Protein AF-A0A4W3H2I2-F1 (afdb_monomer_lite)

Organism: Callorhinchus milii (NCBI:txid7868)

Sequence (68 aa):
MNGLSTRNNVKIWFNNKGWHSMVSFVNVMNNAVLRANLPPGQDPEMFGITAFNHPLNLTKEQLSEVAL

Foldseek 3Di:
DPPPDDPDDDDDDWDVVDVCTVVVRVQVVVLVVVLVPDDPPDDSVVDGDDDDDDDDDDDPVRVVVVVD

Structure (mmCIF, N/CA/C/O backbone):
data_AF-A0A4W3H2I2-F1
#
_entry.id   AF-A0A4W3H2I2-F1
#
loop_
_atom_site.group_PDB
_atom_site.id
_atom_site.type_symbol
_atom_site.label_atom_id
_atom_site.label_alt_id
_atom_site.label_comp_id
_atom_site.label_asym_id
_atom_site.label_entity_id
_atom_site.label_seq_id
_atom_site.pdbx_PDB_ins_code
_atom_site.Cartn_x
_atom_site.Cartn_y
_atom_site.Cartn_z
_atom_site.occupancy
_atom_site.B_iso_or_equiv
_atom_site.auth_seq_id
_atom_site.auth_comp_id
_atom_site.auth_asym_id
_atom_site.auth_atom_id
_atom_site.pdbx_PDB_model_num
ATOM 1 N N . MET A 1 1 ? 11.160 20.504 25.882 1.00 45.69 1 MET A N 1
ATOM 2 C CA . MET A 1 1 ? 11.630 20.025 24.565 1.00 45.69 1 MET A CA 1
ATOM 3 C C . MET A 1 1 ? 11.354 18.536 24.495 1.00 45.69 1 MET A C 1
ATOM 5 O O . MET A 1 1 ? 12.037 17.773 25.163 1.00 45.69 1 MET A O 1
ATOM 9 N N . ASN A 1 2 ? 10.304 18.134 23.780 1.00 58.12 2 ASN A N 1
ATOM 10 C CA . ASN A 1 2 ? 10.037 16.719 23.529 1.00 58.12 2 ASN A CA 1
ATOM 11 C C . ASN A 1 2 ? 11.131 16.223 22.578 1.00 58.12 2 ASN A C 1
ATOM 13 O O . ASN A 1 2 ? 11.251 16.743 21.471 1.00 58.12 2 ASN A O 1
ATOM 17 N N . GLY A 1 3 ? 11.984 15.307 23.038 1.00 64.81 3 GLY A N 1
ATOM 18 C CA . GLY A 1 3 ? 13.030 14.716 22.207 1.00 64.81 3 GLY A CA 1
ATOM 19 C C . GLY A 1 3 ? 12.444 14.003 20.984 1.00 64.81 3 GLY A C 1
ATOM 20 O O . GLY A 1 3 ? 11.253 13.704 20.942 1.00 64.81 3 GLY A O 1
ATOM 21 N N . LEU A 1 4 ? 13.292 13.674 20.007 1.00 76.81 4 LEU A N 1
ATOM 22 C CA . LEU A 1 4 ? 12.938 12.940 18.778 1.00 76.81 4 LEU A CA 1
ATOM 23 C C . LEU A 1 4 ? 12.422 11.499 19.028 1.00 76.81 4 LEU A C 1
ATOM 25 O O . LEU A 1 4 ? 12.342 10.699 18.099 1.00 76.81 4 LEU A O 1
ATOM 29 N N . SER A 1 5 ? 12.092 11.131 20.270 1.00 74.56 5 SER A N 1
ATOM 30 C CA . SER A 1 5 ? 11.580 9.806 20.610 1.00 74.56 5 SER A CA 1
ATOM 31 C C . SER A 1 5 ? 10.102 9.688 20.246 1.00 74.56 5 SER A C 1
ATOM 33 O O . SER A 1 5 ? 9.258 10.422 20.766 1.00 74.56 5 SER A O 1
ATOM 35 N N . THR A 1 6 ? 9.770 8.716 19.406 1.00 76.38 6 THR A N 1
ATOM 36 C CA . THR A 1 6 ? 8.385 8.355 19.093 1.00 76.38 6 THR A CA 1
ATOM 37 C C . THR A 1 6 ? 7.876 7.345 20.122 1.00 76.38 6 THR A C 1
ATOM 39 O O . THR A 1 6 ? 8.473 6.285 20.291 1.00 76.38 6 THR A O 1
ATOM 42 N N . ARG A 1 7 ? 6.769 7.655 20.814 1.00 81.31 7 ARG A N 1
ATOM 43 C CA . ARG A 1 7 ? 6.181 6.762 21.835 1.00 81.31 7 ARG A CA 1
ATOM 44 C C . ARG A 1 7 ? 5.553 5.504 21.228 1.00 81.31 7 ARG A C 1
ATOM 46 O O . ARG A 1 7 ? 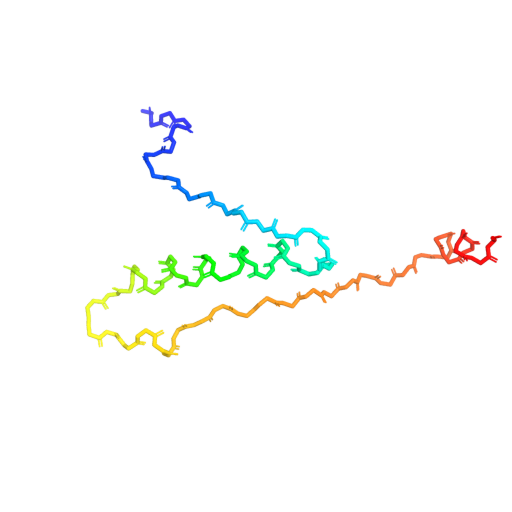5.661 4.431 21.804 1.00 81.31 7 ARG A O 1
ATOM 53 N N . ASN A 1 8 ? 4.930 5.655 20.061 1.00 87.75 8 ASN A N 1
ATOM 54 C CA . ASN A 1 8 ? 4.268 4.586 19.324 1.00 87.75 8 ASN A CA 1
ATOM 55 C C . ASN A 1 8 ? 4.879 4.519 17.923 1.00 87.75 8 ASN A C 1
ATOM 57 O O . ASN A 1 8 ? 5.021 5.550 17.265 1.00 87.75 8 ASN A O 1
ATOM 61 N N . ASN A 1 9 ? 5.223 3.320 17.462 1.00 89.94 9 ASN A N 1
ATOM 62 C CA . ASN A 1 9 ? 5.655 3.080 16.093 1.00 89.94 9 ASN A CA 1
ATOM 63 C C . ASN A 1 9 ? 4.948 1.850 15.524 1.00 89.94 9 ASN A C 1
ATOM 65 O O . ASN A 1 9 ? 4.476 0.982 16.255 1.00 89.94 9 ASN A O 1
ATOM 69 N N . VAL A 1 10 ? 4.869 1.795 14.199 1.00 91.94 10 VAL A N 1
ATOM 70 C CA . VAL A 1 10 ? 4.382 0.624 13.477 1.00 91.94 10 VAL A CA 1
ATOM 71 C C . VAL A 1 10 ? 5.481 0.166 12.535 1.00 91.94 10 VAL A C 1
ATOM 73 O O . VAL A 1 10 ? 6.134 0.983 11.887 1.00 91.94 10 VAL A O 1
ATOM 76 N N . LYS A 1 11 ? 5.704 -1.147 12.484 1.00 94.19 11 LYS A N 1
ATOM 77 C CA . LYS A 1 11 ? 6.644 -1.782 11.559 1.00 94.19 11 LYS A CA 1
ATOM 78 C C . LYS A 1 11 ? 5.858 -2.623 10.571 1.00 94.19 11 LYS A C 1
ATOM 80 O O . LYS A 1 11 ? 4.974 -3.378 10.965 1.00 94.19 11 LYS A O 1
ATOM 85 N N . ILE A 1 12 ? 6.201 -2.491 9.299 1.00 95.25 12 ILE A N 1
ATOM 86 C CA . ILE A 1 12 ? 5.539 -3.187 8.203 1.00 95.25 12 ILE A CA 1
ATOM 87 C C . ILE A 1 12 ? 6.528 -4.196 7.636 1.00 95.25 12 ILE A C 1
ATOM 89 O O . ILE A 1 12 ? 7.601 -3.823 7.165 1.00 95.25 12 ILE A O 1
ATOM 93 N N . TRP A 1 13 ? 6.152 -5.469 7.672 1.00 95.56 13 TRP A N 1
ATOM 94 C CA . TRP A 1 13 ? 6.860 -6.530 6.967 1.00 95.56 13 TRP A CA 1
ATOM 95 C C . TRP A 1 13 ? 6.166 -6.760 5.631 1.00 95.56 13 TRP A C 1
ATOM 97 O O . TRP A 1 13 ? 4.953 -6.956 5.588 1.00 95.56 13 TRP A O 1
ATOM 107 N N . PHE A 1 14 ? 6.924 -6.726 4.541 1.00 95.81 14 PHE A N 1
ATOM 108 C CA . PHE A 1 14 ? 6.396 -6.930 3.197 1.00 95.81 14 PHE A CA 1
ATOM 109 C C . PHE A 1 14 ? 7.319 -7.847 2.399 1.00 95.81 14 PHE A C 1
ATOM 111 O O . PHE A 1 14 ? 8.512 -7.959 2.673 1.00 95.81 14 PHE A O 1
ATOM 118 N N . ASN A 1 15 ? 6.757 -8.497 1.385 1.00 95.25 15 ASN A N 1
ATOM 119 C CA . ASN A 1 15 ? 7.519 -9.316 0.453 1.00 95.25 15 ASN A CA 1
ATOM 120 C C . ASN A 1 15 ? 7.971 -8.470 -0.747 1.00 95.25 15 ASN A C 1
ATOM 122 O O . ASN A 1 15 ? 7.138 -7.906 -1.461 1.00 95.25 15 ASN A O 1
ATOM 126 N N . ASN A 1 16 ? 9.279 -8.416 -0.994 1.00 96.06 16 ASN A N 1
ATOM 127 C CA . ASN A 1 16 ? 9.878 -7.638 -2.081 1.00 96.06 16 ASN A CA 1
ATOM 128 C C . ASN A 1 16 ? 9.756 -8.288 -3.473 1.00 96.06 16 ASN A C 1
ATOM 130 O O . ASN A 1 16 ? 10.154 -7.669 -4.454 1.00 96.06 16 ASN A O 1
ATOM 134 N N . LYS A 1 17 ? 9.176 -9.494 -3.590 1.00 96.75 17 LYS A N 1
ATOM 135 C CA . LYS A 1 17 ? 8.869 -10.107 -4.895 1.00 96.75 17 LYS A CA 1
ATOM 136 C C . LYS A 1 17 ? 7.911 -9.257 -5.738 1.00 96.75 17 LYS A C 1
ATOM 138 O O . 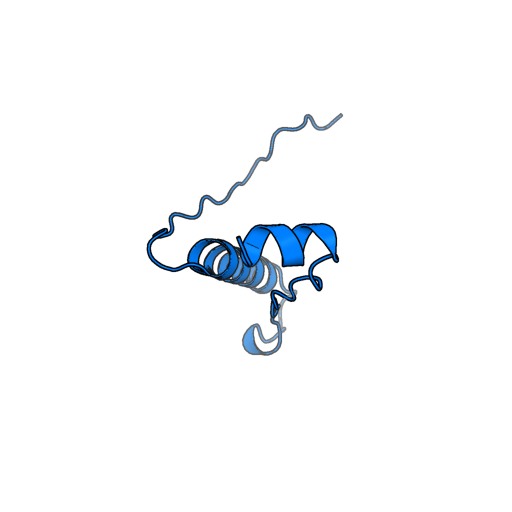LYS A 1 17 ? 7.981 -9.299 -6.959 1.00 96.75 17 LYS A O 1
ATOM 143 N N . GLY A 1 18 ? 7.017 -8.501 -5.098 1.00 94.44 18 GLY A N 1
ATOM 144 C CA . GLY A 1 18 ? 6.129 -7.559 -5.779 1.00 94.44 18 GLY A CA 1
ATOM 145 C C . GLY A 1 18 ? 6.749 -6.166 -5.848 1.00 94.44 18 GLY A C 1
ATOM 146 O O . GLY A 1 18 ? 7.096 -5.594 -4.815 1.00 94.44 18 GLY A O 1
ATOM 147 N N . TRP A 1 19 ? 6.842 -5.591 -7.049 1.00 94.50 19 TRP A N 1
ATOM 148 C CA . TRP A 1 19 ? 7.470 -4.278 -7.268 1.00 94.50 19 TRP A CA 1
ATOM 149 C C . TRP A 1 19 ? 6.771 -3.142 -6.510 1.00 94.50 19 TRP A C 1
ATOM 151 O O . TRP A 1 19 ? 7.420 -2.220 -6.027 1.00 94.50 19 TRP A O 1
ATOM 161 N N . HIS A 1 20 ? 5.448 -3.227 -6.356 1.00 95.19 20 HIS A N 1
ATOM 162 C CA . HIS A 1 20 ? 4.651 -2.228 -5.640 1.00 95.19 20 HIS A CA 1
ATOM 163 C C . HIS A 1 20 ? 4.426 -2.569 -4.161 1.00 95.19 20 HIS A C 1
ATOM 165 O O . HIS A 1 20 ? 3.851 -1.758 -3.441 1.00 95.19 20 HIS A O 1
ATOM 171 N N . SER A 1 21 ? 4.889 -3.733 -3.682 1.00 96.00 21 SER A N 1
ATOM 172 C CA . SER A 1 21 ? 4.555 -4.237 -2.343 1.00 96.00 21 SER A CA 1
ATOM 173 C C . SER A 1 21 ? 4.854 -3.218 -1.248 1.00 96.00 21 SER A C 1
ATOM 175 O O . SER A 1 21 ? 3.977 -2.906 -0.449 1.00 96.00 21 SER A O 1
ATOM 177 N N . MET A 1 22 ? 6.069 -2.662 -1.230 1.00 95.94 22 MET A N 1
ATOM 178 C CA . MET A 1 22 ? 6.488 -1.719 -0.190 1.00 95.94 22 MET A CA 1
ATOM 179 C C . MET A 1 22 ? 5.508 -0.544 -0.066 1.00 95.94 22 MET A C 1
ATOM 181 O O . MET A 1 22 ? 4.950 -0.310 1.006 1.00 95.94 22 MET A O 1
ATOM 185 N N . VAL A 1 23 ? 5.234 0.145 -1.176 1.00 95.44 23 VAL A N 1
ATOM 186 C CA . VAL A 1 23 ? 4.372 1.334 -1.174 1.00 95.44 23 VAL A CA 1
ATOM 187 C C . VAL A 1 23 ? 2.906 0.989 -0.903 1.00 95.44 23 VAL A C 1
ATOM 189 O O . VAL A 1 23 ? 2.221 1.745 -0.213 1.00 95.44 23 VAL A O 1
ATOM 192 N N . SER A 1 24 ? 2.428 -0.172 -1.365 1.00 96.25 24 SER A N 1
ATOM 193 C CA . SER A 1 24 ? 1.065 -0.637 -1.097 1.00 96.25 24 SER A CA 1
ATOM 194 C C . SER A 1 24 ? 0.829 -0.876 0.394 1.00 96.25 24 SER A C 1
ATOM 196 O O . SER A 1 24 ? -0.151 -0.370 0.941 1.00 96.25 24 SER A O 1
ATOM 198 N N . PHE A 1 25 ? 1.731 -1.588 1.077 1.00 96.88 25 PHE A N 1
ATOM 199 C CA . PHE A 1 25 ? 1.569 -1.860 2.509 1.00 96.88 25 PHE A CA 1
ATOM 200 C C . PHE A 1 25 ? 1.727 -0.599 3.369 1.00 96.88 25 PHE A C 1
ATOM 202 O O . PHE A 1 25 ? 1.006 -0.445 4.356 1.00 96.88 25 PHE A O 1
ATOM 209 N N . VAL A 1 26 ? 2.596 0.340 2.975 1.00 96.81 26 VAL A N 1
ATOM 210 C CA . VAL A 1 26 ? 2.676 1.660 3.625 1.00 96.81 26 VAL A CA 1
ATOM 211 C C . VAL A 1 26 ? 1.348 2.412 3.500 1.00 96.81 26 VAL A C 1
ATOM 213 O O . VAL A 1 26 ? 0.850 2.936 4.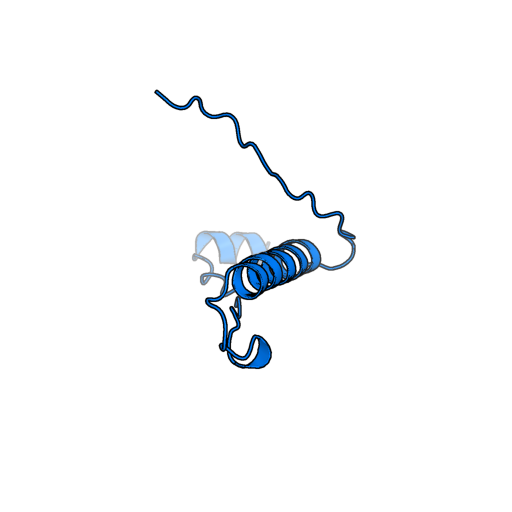497 1.00 96.81 26 VAL A O 1
ATOM 216 N N . ASN A 1 27 ? 0.723 2.416 2.317 1.00 97.94 27 ASN A N 1
ATOM 217 C CA . ASN A 1 27 ? -0.578 3.065 2.136 1.00 97.94 27 ASN A CA 1
ATOM 218 C C . ASN A 1 27 ? -1.691 2.398 2.963 1.00 97.94 27 ASN A C 1
ATOM 220 O O . ASN A 1 27 ? -2.521 3.093 3.551 1.00 97.94 27 ASN A O 1
ATOM 224 N N . VAL A 1 28 ? -1.696 1.063 3.058 1.00 97.25 28 VAL A N 1
ATOM 225 C CA . VAL A 1 28 ? -2.634 0.324 3.924 1.00 97.25 28 VAL A CA 1
ATOM 226 C C . VAL A 1 28 ? -2.479 0.759 5.379 1.00 97.25 28 VAL A C 1
ATOM 228 O O . VAL A 1 28 ? -3.476 1.066 6.034 1.00 97.25 28 VAL A O 1
ATOM 231 N N . MET A 1 29 ? -1.245 0.849 5.879 1.00 97.88 29 MET A N 1
ATOM 232 C CA . MET A 1 29 ? -1.025 1.245 7.267 1.00 97.88 29 MET A CA 1
ATOM 233 C C . MET A 1 29 ? -1.422 2.700 7.528 1.00 97.88 29 MET A C 1
ATOM 235 O O . MET A 1 29 ? -2.058 2.990 8.537 1.00 97.88 29 MET A O 1
ATOM 239 N N . ASN A 1 30 ? -1.141 3.616 6.603 1.00 97.56 30 ASN A N 1
ATOM 240 C CA . ASN A 1 30 ? -1.584 5.006 6.738 1.00 97.56 30 ASN A CA 1
ATOM 241 C C . ASN A 1 30 ? -3.117 5.125 6.770 1.00 97.56 30 ASN A C 1
ATOM 243 O O . ASN A 1 30 ? -3.655 5.879 7.578 1.00 97.56 30 ASN A O 1
ATOM 247 N N . ASN A 1 31 ? -3.831 4.332 5.964 1.00 98.31 31 ASN A N 1
ATOM 248 C CA . ASN A 1 31 ? -5.293 4.252 6.01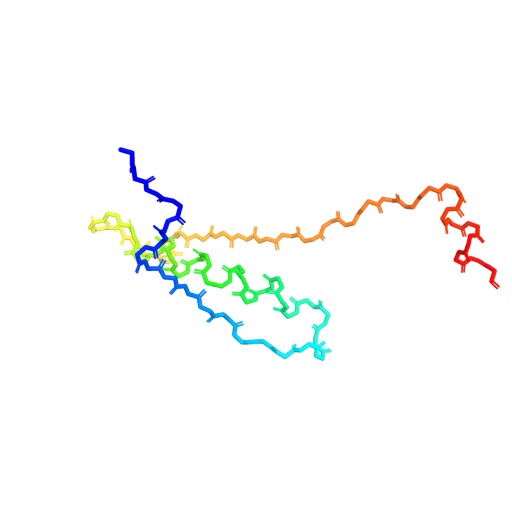8 1.00 98.31 31 ASN A CA 1
ATOM 249 C C . ASN A 1 31 ? -5.808 3.682 7.347 1.00 98.31 31 ASN A C 1
ATOM 251 O O . ASN A 1 31 ? -6.804 4.170 7.878 1.00 98.31 31 ASN A O 1
ATOM 255 N N . ALA A 1 32 ? -5.135 2.675 7.907 1.00 97.19 32 ALA A N 1
ATOM 256 C CA . ALA A 1 32 ? -5.492 2.136 9.216 1.00 97.19 32 ALA A CA 1
ATOM 257 C C . ALA A 1 32 ? -5.276 3.170 10.336 1.00 97.19 32 ALA A C 1
ATOM 259 O O . ALA A 1 32 ? -6.143 3.316 11.196 1.00 97.19 32 ALA A O 1
ATOM 260 N N . VAL A 1 33 ? -4.182 3.946 10.295 1.00 96.56 33 VAL A N 1
ATOM 261 C CA . VAL A 1 33 ? -3.968 5.069 11.227 1.00 96.56 33 VAL A CA 1
ATOM 262 C C . VAL A 1 33 ? -5.051 6.136 11.061 1.00 96.56 33 VAL A C 1
ATOM 264 O O . VAL A 1 33 ? -5.611 6.568 12.065 1.00 96.56 33 VAL A O 1
ATOM 267 N N . LEU A 1 34 ? -5.383 6.533 9.827 1.00 97.94 34 LEU A N 1
ATOM 268 C CA . LEU A 1 34 ? -6.457 7.494 9.549 1.00 97.94 34 LEU A CA 1
ATOM 269 C C . LEU A 1 34 ? -7.776 7.047 10.188 1.00 97.94 34 LEU A C 1
ATOM 271 O O . LEU A 1 34 ? -8.359 7.783 10.979 1.00 97.94 34 LEU A O 1
ATOM 275 N N . ARG A 1 35 ? -8.211 5.820 9.889 1.00 98.12 35 ARG A N 1
ATOM 276 C CA . ARG A 1 35 ? -9.495 5.278 10.356 1.00 98.12 35 ARG A CA 1
ATOM 277 C C . ARG A 1 35 ? -9.547 5.087 11.869 1.00 98.12 35 ARG A C 1
ATOM 279 O O . ARG A 1 35 ? -10.592 5.312 12.465 1.00 98.12 35 ARG A O 1
ATOM 286 N N . ALA A 1 36 ? -8.425 4.737 12.499 1.00 96.06 36 ALA A N 1
ATOM 287 C CA . ALA A 1 36 ? -8.339 4.594 13.952 1.00 96.06 36 ALA A CA 1
ATOM 288 C C . ALA A 1 36 ? -8.414 5.932 14.712 1.00 96.06 36 ALA A C 1
ATOM 290 O O . ALA A 1 36 ? -8.679 5.930 15.910 1.00 96.06 36 ALA A O 1
ATOM 291 N N . ASN A 1 37 ? -8.162 7.060 14.038 1.00 96.44 37 ASN A N 1
ATOM 292 C CA . ASN A 1 37 ? -8.144 8.396 14.644 1.00 96.44 37 ASN A CA 1
ATOM 293 C C . ASN A 1 37 ? -9.340 9.270 14.225 1.00 96.44 37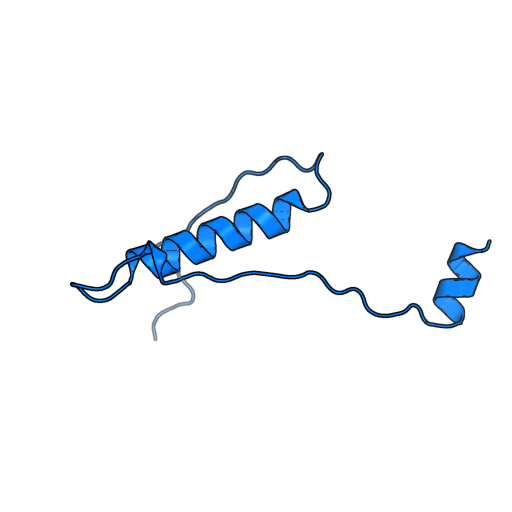 ASN A C 1
ATOM 295 O O . ASN A 1 37 ? -9.331 10.475 14.481 1.00 96.44 37 ASN A O 1
ATOM 299 N N . LEU A 1 38 ? -10.363 8.700 13.580 1.00 98.19 38 LEU A N 1
ATOM 300 C CA . LEU A 1 38 ? -11.564 9.456 13.229 1.00 98.19 38 LEU A CA 1
ATOM 301 C C . LEU A 1 38 ? -12.351 9.874 14.486 1.00 98.19 38 LEU A C 1
ATOM 303 O O . LEU A 1 38 ? -12.406 9.117 15.460 1.00 98.19 38 LEU A O 1
ATOM 307 N N . PRO A 1 39 ? -12.999 11.055 14.473 1.00 97.69 39 PRO A N 1
ATOM 308 C CA . PRO A 1 39 ? -13.931 11.440 15.523 1.00 97.69 39 PRO A CA 1
ATOM 309 C C . PRO A 1 39 ? -15.075 10.422 15.683 1.00 97.69 39 PRO A C 1
ATOM 311 O O . PRO A 1 39 ? -15.487 9.803 14.697 1.00 97.69 39 PRO A O 1
ATOM 314 N N . PRO A 1 40 ? -15.650 10.282 16.891 1.00 96.75 40 PRO A N 1
ATOM 315 C CA . PRO A 1 40 ? -16.818 9.433 17.105 1.00 96.75 40 PRO A CA 1
ATOM 316 C C . PRO A 1 40 ? -17.981 9.790 16.168 1.00 96.75 40 PRO A C 1
ATOM 318 O O . PRO A 1 40 ? -18.242 10.965 15.909 1.00 96.75 40 PRO A O 1
ATOM 321 N N . GLY A 1 41 ? -18.697 8.772 15.686 1.00 97.00 41 GLY A N 1
ATOM 322 C CA . GLY A 1 41 ? -19.861 8.936 14.805 1.00 97.00 41 GLY A CA 1
ATOM 323 C C . GLY A 1 41 ? -19.537 9.082 13.315 1.00 97.00 41 GLY A C 1
ATOM 324 O O . GLY A 1 41 ? -20.461 9.184 12.515 1.00 97.00 41 GLY A O 1
ATOM 325 N N . GLN A 1 42 ? -18.258 9.073 12.931 1.00 98.00 42 GLN A N 1
ATOM 326 C CA . GLN A 1 42 ? -17.852 8.970 11.528 1.00 98.00 42 GLN A CA 1
ATOM 327 C C . GLN A 1 42 ? -17.872 7.512 11.064 1.00 98.00 42 GLN A C 1
ATOM 329 O O . GLN A 1 42 ? -17.469 6.623 11.813 1.00 98.00 42 GLN A O 1
ATOM 334 N N . ASP A 1 43 ? -18.292 7.282 9.821 1.00 97.62 43 ASP A N 1
ATOM 335 C CA . ASP A 1 43 ? -18.172 5.983 9.158 1.00 97.62 43 ASP A CA 1
ATOM 336 C C . ASP A 1 43 ? -16.764 5.835 8.550 1.00 97.62 43 ASP A C 1
ATOM 338 O O . ASP A 1 43 ? -16.445 6.559 7.601 1.00 97.62 43 ASP A O 1
ATOM 342 N N . PRO A 1 44 ? -15.903 4.924 9.051 1.00 97.25 44 PRO A N 1
ATOM 343 C CA . PRO A 1 44 ? -14.545 4.753 8.540 1.00 97.25 44 PRO A CA 1
ATOM 344 C C . PRO A 1 44 ? -14.456 4.348 7.065 1.00 97.25 44 PRO A C 1
ATOM 346 O O . PRO A 1 44 ? -13.405 4.563 6.451 1.00 97.25 44 PRO A O 1
ATOM 349 N N . GLU A 1 45 ? -15.513 3.765 6.492 1.00 96.75 45 GLU A N 1
ATOM 350 C CA . GLU A 1 45 ? -15.539 3.346 5.085 1.00 96.75 45 GLU A CA 1
ATOM 351 C C . GLU A 1 45 ? -15.542 4.543 4.126 1.00 96.75 45 GLU A C 1
ATOM 353 O O . GLU A 1 45 ? -14.990 4.461 3.027 1.00 96.75 45 GLU A O 1
ATOM 358 N N . MET A 1 46 ? -16.055 5.689 4.580 1.00 97.88 46 MET A N 1
ATOM 359 C CA . MET A 1 46 ? -16.101 6.935 3.810 1.00 97.88 46 MET A CA 1
ATOM 360 C C . MET A 1 46 ? -14.748 7.660 3.736 1.00 97.88 46 MET A C 1
ATOM 362 O O . MET A 1 46 ? -14.612 8.644 3.007 1.00 97.88 46 MET A O 1
ATOM 366 N N . PHE A 1 47 ? -13.736 7.188 4.472 1.00 98.31 47 PHE A N 1
ATOM 367 C CA . PHE A 1 47 ? -12.415 7.809 4.540 1.00 98.31 47 PHE A CA 1
ATOM 368 C C . PHE A 1 47 ? -11.344 6.870 3.986 1.00 98.31 47 PHE A C 1
ATOM 370 O O . PHE A 1 47 ? -11.189 5.713 4.402 1.00 98.31 47 PHE A O 1
ATOM 377 N N . GLY A 1 48 ? -10.555 7.394 3.051 1.00 98.06 48 GLY A N 1
ATOM 378 C CA . GLY A 1 48 ? -9.459 6.655 2.452 1.00 98.06 48 GLY A CA 1
ATOM 379 C C . GLY A 1 48 ? -8.439 7.549 1.757 1.00 98.06 48 GLY A C 1
ATOM 380 O O . GLY A 1 48 ? -8.768 8.596 1.206 1.00 98.06 48 GLY A O 1
ATOM 381 N N . ILE A 1 49 ? -7.191 7.099 1.770 1.00 98.44 49 ILE A N 1
ATOM 382 C CA . ILE A 1 49 ? -6.069 7.659 1.022 1.00 98.44 49 ILE A CA 1
ATOM 383 C C . ILE A 1 49 ? -5.738 6.675 -0.097 1.00 98.44 49 ILE A C 1
ATOM 385 O O . ILE A 1 49 ? -5.404 5.512 0.158 1.00 98.44 49 ILE A O 1
ATOM 389 N N . THR A 1 50 ? -5.801 7.149 -1.338 1.00 97.44 50 THR A N 1
ATOM 390 C CA . THR A 1 50 ? -5.334 6.395 -2.506 1.00 97.44 50 THR A CA 1
ATOM 391 C C . THR A 1 50 ? -4.014 6.985 -2.972 1.00 97.44 50 THR A C 1
ATOM 393 O O . THR A 1 50 ? -3.920 8.188 -3.203 1.00 97.44 50 THR A O 1
ATOM 396 N N . ALA A 1 51 ? -2.994 6.141 -3.100 1.00 96.06 51 ALA A N 1
ATOM 397 C CA . ALA A 1 51 ? -1.680 6.540 -3.575 1.00 96.06 51 ALA A CA 1
ATOM 398 C C . ALA A 1 51 ? -1.469 6.039 -5.007 1.00 96.06 51 ALA A C 1
ATOM 400 O O . ALA A 1 51 ? -1.637 4.851 -5.283 1.00 96.06 51 ALA A O 1
ATOM 401 N N . PHE A 1 52 ? -1.058 6.941 -5.894 1.00 95.88 52 PHE A N 1
ATOM 402 C CA . PHE A 1 52 ? -0.696 6.631 -7.272 1.00 95.88 52 PHE A CA 1
ATOM 403 C C . PHE A 1 52 ? 0.793 6.894 -7.460 1.00 95.88 52 PHE A C 1
ATOM 405 O O . PHE A 1 52 ? 1.284 7.966 -7.111 1.00 95.88 52 PHE A O 1
ATOM 412 N N . ASN A 1 53 ? 1.512 5.922 -8.017 1.00 92.25 53 ASN A N 1
ATOM 413 C CA . ASN A 1 53 ? 2.876 6.155 -8.469 1.00 92.25 53 ASN A CA 1
ATOM 414 C C . ASN A 1 53 ? 2.829 6.684 -9.905 1.00 92.25 53 ASN A C 1
ATOM 416 O O . ASN A 1 53 ? 2.315 5.998 -10.786 1.00 92.25 53 ASN A O 1
ATOM 420 N N . HIS A 1 54 ? 3.364 7.882 -10.131 1.00 94.62 54 HIS A N 1
ATOM 421 C CA . HIS A 1 54 ? 3.438 8.500 -11.452 1.00 94.62 54 HIS A CA 1
ATOM 422 C C . HIS A 1 54 ? 4.897 8.860 -11.758 1.00 94.62 54 HIS A C 1
ATOM 424 O O . HIS A 1 54 ? 5.352 9.942 -11.377 1.00 94.62 54 HIS A O 1
ATOM 430 N N . PRO A 1 55 ? 5.654 7.958 -12.408 1.00 92.69 55 PRO A N 1
ATOM 431 C CA . PRO A 1 55 ? 7.032 8.232 -12.790 1.00 92.69 55 PRO A CA 1
ATOM 432 C C . PRO A 1 55 ? 7.132 9.482 -13.665 1.00 92.69 55 PRO A C 1
ATOM 434 O O . PRO A 1 55 ? 6.215 9.816 -14.418 1.00 92.69 55 PRO A O 1
ATOM 437 N N . LEU A 1 56 ? 8.259 10.176 -13.563 1.00 94.56 56 LEU A N 1
ATOM 438 C CA . LEU A 1 56 ? 8.581 11.260 -14.480 1.00 94.56 56 LEU A CA 1
ATOM 439 C C . LEU A 1 56 ? 9.045 10.682 -15.817 1.00 94.56 56 LEU A C 1
ATOM 441 O O . LEU A 1 56 ? 9.608 9.587 -15.874 1.00 94.56 56 LEU A O 1
ATOM 445 N N . ASN A 1 57 ? 8.831 11.446 -16.887 1.00 95.00 57 ASN A N 1
ATOM 446 C CA . ASN A 1 57 ? 9.415 11.123 -18.180 1.00 95.00 57 ASN A CA 1
ATOM 447 C C . ASN A 1 57 ? 10.943 11.131 -18.077 1.00 95.00 57 ASN A C 1
ATOM 449 O O . ASN A 1 57 ? 11.524 11.968 -17.384 1.00 95.00 57 ASN A O 1
ATOM 453 N N . LEU A 1 58 ? 11.573 10.211 -18.801 1.00 94.00 58 LEU A N 1
ATOM 454 C CA . LEU A 1 58 ? 13.024 10.134 -18.894 1.00 94.00 58 LEU A CA 1
ATOM 455 C C . LEU A 1 58 ? 13.589 11.360 -19.624 1.00 94.00 58 LEU A C 1
ATOM 457 O O . LEU A 1 58 ? 12.976 11.874 -20.568 1.00 94.00 58 LEU A O 1
ATOM 461 N N . THR A 1 59 ? 14.773 11.813 -19.212 1.00 94.81 59 THR A N 1
ATOM 462 C CA . THR A 1 59 ? 15.540 12.805 -19.979 1.00 94.81 59 THR A CA 1
ATOM 463 C C . THR A 1 59 ? 16.126 12.175 -21.246 1.00 94.81 59 THR A C 1
ATOM 465 O O . THR A 1 59 ? 16.121 10.954 -21.417 1.00 94.81 59 THR A O 1
ATOM 468 N N . LYS A 1 60 ? 16.660 13.001 -22.154 1.00 92.06 60 LYS A N 1
ATOM 469 C CA . LYS A 1 60 ? 17.298 12.510 -23.387 1.00 92.06 60 LYS A CA 1
ATOM 470 C C . LYS A 1 60 ? 18.482 11.593 -23.084 1.00 92.06 60 LYS A C 1
ATOM 472 O O . LYS A 1 60 ? 18.649 10.571 -23.738 1.00 92.06 60 LYS A O 1
ATOM 477 N N . GLU A 1 61 ? 19.266 11.955 -22.077 1.00 94.12 61 GLU A N 1
ATOM 478 C CA . GLU A 1 61 ? 20.439 11.211 -21.629 1.00 94.12 61 GLU A CA 1
ATOM 479 C C . GLU A 1 61 ? 20.016 9.847 -21.069 1.00 94.12 61 GLU A C 1
ATOM 481 O O . GLU A 1 61 ? 20.540 8.820 -21.493 1.00 94.12 61 GLU A O 1
ATOM 486 N N . GLN A 1 62 ? 18.986 9.814 -20.217 1.00 93.94 62 GLN A N 1
ATOM 487 C CA . GLN A 1 62 ? 18.443 8.564 -19.671 1.00 93.94 62 GLN A CA 1
ATOM 488 C C . GLN A 1 62 ? 17.850 7.658 -20.759 1.00 93.94 62 GLN A C 1
ATOM 490 O O . GLN A 1 62 ? 18.027 6.445 -20.720 1.00 93.94 62 GLN A O 1
ATOM 495 N N . LEU A 1 63 ? 17.171 8.230 -21.759 1.00 91.94 63 LEU A N 1
ATOM 496 C CA . LEU A 1 63 ? 16.670 7.466 -22.906 1.00 91.94 63 LEU A CA 1
ATOM 497 C C . LEU A 1 63 ? 17.807 6.861 -23.733 1.00 91.94 63 LEU A C 1
ATOM 499 O O . LEU A 1 63 ? 17.676 5.733 -24.201 1.00 91.94 63 LEU A O 1
ATOM 503 N N . SER A 1 64 ? 18.911 7.594 -23.906 1.00 92.38 64 SER A N 1
ATOM 504 C CA . SER A 1 64 ? 20.082 7.075 -24.616 1.00 92.38 64 SER A CA 1
ATOM 505 C C . SER A 1 64 ? 20.772 5.938 -23.858 1.00 92.38 64 SER A C 1
ATOM 507 O O . SER A 1 64 ? 21.205 4.985 -24.492 1.00 92.38 64 SER A O 1
ATOM 509 N N . GLU A 1 65 ? 20.808 5.993 -22.523 1.00 93.56 65 GLU A N 1
ATOM 510 C CA . GLU A 1 65 ? 21.373 4.935 -21.674 1.00 93.56 65 GLU A CA 1
ATOM 511 C C . GLU A 1 65 ? 20.545 3.644 -21.730 1.00 93.56 65 GLU A C 1
ATOM 513 O O . GLU A 1 65 ? 21.110 2.562 -21.806 1.00 93.56 65 GLU A O 1
ATOM 518 N N . VAL A 1 66 ? 19.211 3.745 -21.752 1.00 88.81 66 VAL A N 1
ATOM 519 C CA . VAL A 1 66 ? 18.310 2.577 -21.843 1.00 88.81 66 VAL A CA 1
ATOM 520 C C . VAL A 1 66 ? 18.351 1.903 -23.223 1.00 88.81 66 VAL A C 1
ATOM 522 O O . VAL A 1 66 ? 17.9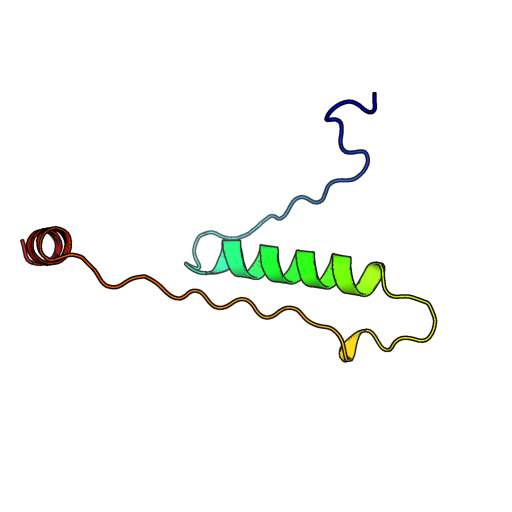86 0.736 -23.347 1.00 88.81 66 VAL A O 1
ATOM 525 N N . ALA A 1 67 ? 18.745 2.634 -24.268 1.00 82.00 67 ALA A N 1
ATOM 526 C CA . ALA A 1 67 ? 18.814 2.120 -25.635 1.00 82.00 67 ALA A CA 1
ATOM 527 C C . ALA A 1 67 ? 20.139 1.404 -25.971 1.00 82.00 67 ALA A C 1
ATOM 529 O O . ALA A 1 67 ? 20.211 0.765 -27.024 1.00 82.00 67 ALA A O 1
ATOM 530 N N . LEU A 1 68 ? 21.164 1.548 -25.122 1.00 69.62 68 LEU A N 1
ATOM 531 C CA . LEU A 1 68 ? 22.478 0.901 -25.235 1.00 69.62 68 LEU A CA 1
ATOM 532 C C . LEU A 1 68 ? 22.479 -0.483 -24.573 1.00 69.62 68 LEU A C 1
ATOM 534 O O . LEU A 1 68 ? 23.173 -1.368 -25.122 1.00 69.62 68 LEU A O 1
#

pLDDT: mean 92.16, std 9.85, range [45.69, 98.44]

Secondary structure (DSSP, 8-state):
---S--SS-------TTSTTHHHHHHHHHHHHHHHHTPPTT--GGG--------PPPPPHHHHHHHT-

Radius of gyration: 18.74 Å; chains: 1; bounding box: 42×30×50 Å